Protein AF-A0A0B7C0L6-F1 (afdb_monomer_lite)

Radius of gyration: 16.27 Å; chains: 1; bounding box: 39×16×46 Å

Secondary structure (DSSP, 8-state):
---PPPTT----TT-EE-TTSTTSEESSPP---TTSS--TT-----HHHHHHHHHHHHHHHH-TTHHHHH-

Foldseek 3Di:
DFDDDPPPDDADPQWTA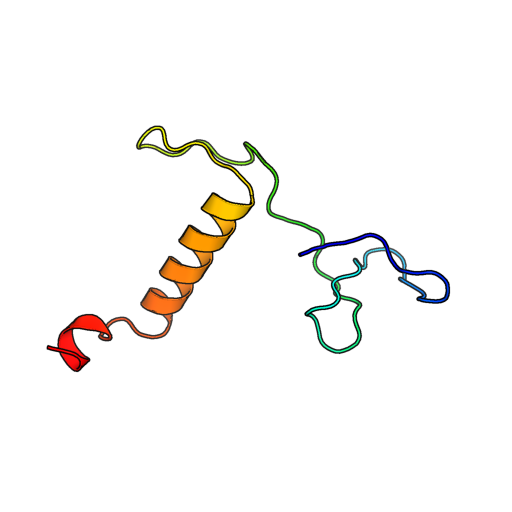DPPDVVRIGNDPDDQAFPNDQDPVRDGRHSVVVVVVVVVVVVCVVPVCVVVVVD

Sequence (71 aa):
GYFDAPTGVKVDEGKAYNPYFPGGVISMPQQLFDEGIDYKDGTFASQTQQSKDVTTFLHWAAEPFHDTRKQ

Organism: NCBI:txid1028688

InterPro domains:
  IPR002326 Cytochrome c1 [PF02167] (1-71)
  IPR002326 Cytochrome c1 [PR00603] (14-25)
  IPR002326 Cytochrome c1 [PR00603] (25-44)
  IPR002326 Cytochrome c1 [PR00603] (45-64)
  IPR002326 Cytochrome c1 [PR00603] (64-71)
  IPR002326 Cytochrome c1 [PTHR10266] (1-71)
  IPR036909 Cytochrome c-like domain superfamily [G3DSA:1.10.760.10] (1-64)
  IPR036909 Cytochrome c-like domain superfamily [SSF46626] (1-63)

pLDDT: mean 91.86, std 4.01, range [79.69, 97.25]

Structure (mmCIF, N/CA/C/O backbone):
data_AF-A0A0B7C0L6-F1
#
_entry.id   AF-A0A0B7C0L6-F1
#
loop_
_atom_site.group_PDB
_atom_site.id
_atom_site.type_symbol
_atom_site.label_atom_id
_atom_site.label_alt_id
_atom_site.label_comp_id
_atom_site.label_asym_id
_atom_site.label_entity_id
_atom_site.label_seq_id
_atom_site.pdbx_PDB_ins_code
_atom_site.Cartn_x
_atom_site.Cartn_y
_atom_site.Cartn_z
_atom_site.occupancy
_atom_site.B_iso_or_equiv
_atom_site.auth_seq_id
_atom_site.auth_comp_id
_atom_site.auth_asym_id
_atom_site.auth_atom_id
_atom_site.pdbx_PDB_model_num
ATOM 1 N N . GLY A 1 1 ? -2.781 4.798 6.056 1.00 81.44 1 GLY A N 1
ATOM 2 C CA . GLY A 1 1 ? -3.861 3.946 5.509 1.00 81.44 1 GLY A CA 1
ATOM 3 C C . GLY A 1 1 ? -4.627 3.276 6.629 1.00 81.44 1 GLY A C 1
ATOM 4 O O . GLY A 1 1 ? -5.847 3.315 6.627 1.00 81.44 1 GLY A O 1
ATOM 5 N N . TYR A 1 2 ? -3.903 2.720 7.596 1.00 88.50 2 TYR A N 1
ATOM 6 C CA . TYR A 1 2 ? -4.430 2.378 8.914 1.00 88.50 2 TYR A CA 1
ATOM 7 C C . TYR A 1 2 ? -4.662 3.645 9.743 1.00 88.50 2 TYR A C 1
ATOM 9 O O . TYR A 1 2 ? -3.898 4.602 9.606 1.00 88.50 2 TYR A O 1
ATOM 17 N N . PHE A 1 3 ? -5.724 3.644 10.546 1.00 88.00 3 PHE A N 1
ATOM 18 C CA . PHE A 1 3 ? -6.105 4.725 11.458 1.00 88.00 3 PHE A CA 1
ATOM 19 C C . PHE A 1 3 ? -6.749 4.128 12.709 1.00 88.00 3 PHE A C 1
ATOM 21 O O . PHE A 1 3 ? -7.218 2.988 12.678 1.00 88.00 3 PHE A O 1
ATOM 28 N N . ASP A 1 4 ? -6.845 4.922 13.771 1.00 86.44 4 ASP A N 1
ATOM 29 C CA . ASP A 1 4 ? -7.679 4.569 14.914 1.00 86.44 4 ASP A CA 1
ATOM 30 C C . ASP A 1 4 ? -9.157 4.534 14.511 1.00 86.44 4 ASP A C 1
ATOM 32 O O . ASP A 1 4 ? -9.62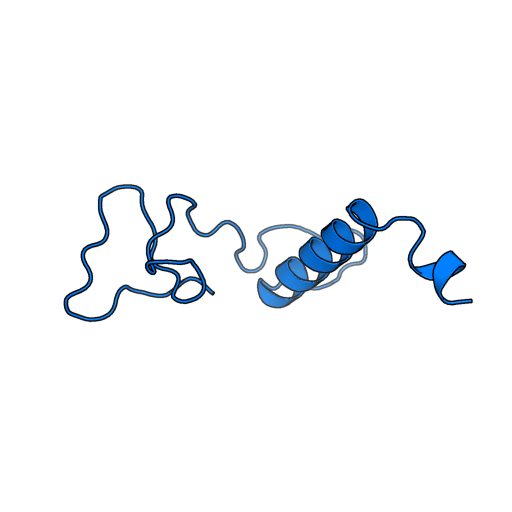7 5.320 13.679 1.00 86.44 4 ASP A O 1
ATOM 36 N N . ALA A 1 5 ? -9.896 3.591 15.095 1.00 86.88 5 ALA A N 1
ATOM 37 C CA . ALA A 1 5 ? -11.315 3.442 14.820 1.00 86.88 5 ALA A CA 1
ATOM 38 C C . ALA A 1 5 ? -12.085 4.683 15.311 1.00 86.88 5 ALA A C 1
ATOM 40 O O . ALA A 1 5 ? -11.910 5.093 16.463 1.00 86.88 5 ALA A O 1
ATOM 41 N N . PRO A 1 6 ? -12.957 5.284 14.482 1.00 88.62 6 PRO A N 1
ATOM 42 C CA . PRO A 1 6 ? -13.785 6.394 14.923 1.00 88.62 6 PRO A CA 1
ATOM 43 C C . PRO A 1 6 ? -14.802 5.920 15.967 1.00 88.62 6 PRO A C 1
ATOM 45 O O . PRO A 1 6 ? -15.156 4.739 16.041 1.00 88.62 6 PRO A O 1
ATOM 48 N N . THR A 1 7 ? -15.309 6.861 16.763 1.00 87.00 7 THR A N 1
ATOM 49 C CA . THR A 1 7 ? -16.293 6.578 17.812 1.00 87.00 7 THR A CA 1
ATOM 50 C C . THR A 1 7 ? -17.476 5.776 17.264 1.00 87.00 7 THR A C 1
ATOM 52 O O . THR A 1 7 ? -18.124 6.185 16.303 1.00 87.00 7 THR A O 1
ATOM 55 N N . GLY A 1 8 ? -17.776 4.640 17.898 1.00 84.06 8 GLY A N 1
ATOM 56 C CA . GLY A 1 8 ? -18.899 3.768 17.536 1.00 84.06 8 GLY A CA 1
ATOM 57 C C . GLY A 1 8 ? -18.547 2.596 16.612 1.00 84.06 8 GLY A C 1
ATOM 58 O O . GLY A 1 8 ? -19.374 1.698 16.458 1.00 84.06 8 GLY A O 1
ATOM 59 N N . VAL A 1 9 ? -17.333 2.541 16.053 1.00 84.81 9 VAL A N 1
ATOM 60 C CA . VAL A 1 9 ? -16.863 1.378 15.284 1.00 84.81 9 VAL A CA 1
ATOM 61 C C . VAL A 1 9 ? -16.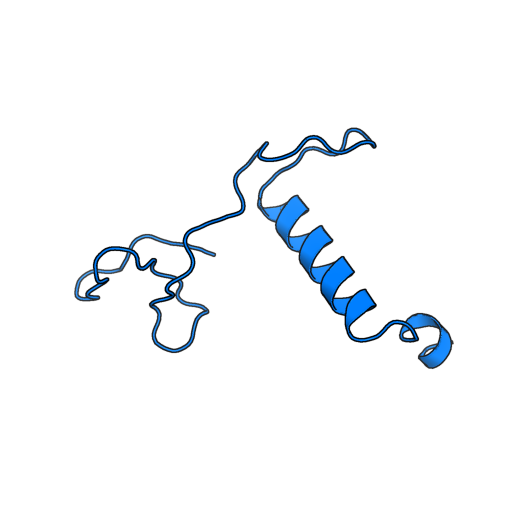273 0.337 16.232 1.00 84.81 9 VAL A C 1
ATOM 63 O O . VAL A 1 9 ? -15.319 0.606 16.958 1.00 84.81 9 VAL A O 1
ATOM 66 N N . LYS A 1 10 ? -16.843 -0.873 16.225 1.00 84.62 10 LYS A N 1
ATOM 67 C CA . LYS A 1 10 ? -16.287 -2.016 16.957 1.00 84.62 10 LYS A CA 1
ATOM 68 C C . LYS A 1 10 ? -15.216 -2.692 16.109 1.00 84.62 10 LYS A C 1
ATOM 70 O O . LYS A 1 10 ? -15.507 -3.174 15.017 1.00 84.62 10 LYS A O 1
ATOM 75 N N . VAL A 1 11 ? -14.000 -2.743 16.637 1.00 86.62 11 VAL A N 1
ATOM 76 C CA . VAL A 1 11 ? -12.895 -3.524 16.080 1.00 86.62 11 VAL A CA 1
ATOM 77 C C . VAL A 1 11 ? -12.661 -4.695 17.021 1.00 86.62 11 VAL A C 1
ATOM 79 O O . VAL A 1 11 ? -12.336 -4.488 18.188 1.00 86.62 11 VAL A O 1
ATOM 82 N N . ASP A 1 12 ? -12.897 -5.912 16.533 1.00 87.19 12 ASP A N 1
ATOM 83 C CA . ASP A 1 12 ? -12.644 -7.122 17.317 1.00 87.19 12 ASP A CA 1
ATOM 84 C C . ASP A 1 12 ? -11.140 -7.304 17.562 1.00 87.19 12 ASP A C 1
ATOM 86 O O . ASP A 1 12 ? -10.301 -6.828 16.791 1.00 87.19 12 ASP A O 1
ATOM 90 N N . GLU A 1 13 ? -10.800 -8.043 18.614 1.00 84.50 13 GLU A N 1
ATOM 91 C CA . GLU A 1 13 ? -9.416 -8.362 18.951 1.00 84.50 13 GLU A CA 1
ATOM 92 C C . GLU A 1 13 ? -8.697 -9.053 17.776 1.00 84.50 13 GLU A C 1
ATOM 94 O O . GLU A 1 13 ? -9.238 -9.949 17.123 1.00 84.50 13 GLU A O 1
ATOM 99 N N . GLY A 1 14 ? -7.481 -8.595 17.471 1.00 84.31 14 GLY A N 1
ATOM 100 C CA . GLY A 1 14 ? -6.689 -9.079 16.335 1.00 84.31 14 GLY A CA 1
ATOM 101 C C . GLY A 1 14 ? -7.054 -8.471 14.975 1.00 84.31 14 GLY A C 1
ATOM 102 O O . GLY A 1 14 ? -6.424 -8.817 13.976 1.00 84.31 14 GLY A O 1
ATOM 103 N N . LYS A 1 15 ? -8.030 -7.556 14.907 1.00 90.12 15 LYS A N 1
ATOM 104 C CA . LYS A 1 15 ? -8.352 -6.794 13.692 1.00 90.12 15 LYS A CA 1
ATOM 105 C C . LYS A 1 15 ? -7.852 -5.353 13.790 1.00 90.12 15 LYS A C 1
ATOM 107 O O . LYS A 1 15 ? -7.622 -4.824 14.873 1.00 90.12 15 LYS A O 1
ATOM 112 N N . ALA A 1 16 ? -7.701 -4.710 12.640 1.00 91.44 16 ALA A N 1
ATOM 113 C CA . ALA A 1 16 ? -7.304 -3.315 12.511 1.00 91.44 16 ALA A CA 1
ATOM 114 C C . ALA A 1 16 ? -8.360 -2.524 11.731 1.00 91.44 16 ALA A C 1
ATOM 116 O O . ALA A 1 16 ? -9.052 -3.069 10.867 1.00 91.44 16 ALA A O 1
ATOM 117 N N . TYR A 1 17 ? -8.474 -1.227 12.019 1.00 92.44 17 TYR A N 1
ATOM 118 C CA . TYR A 1 17 ? -9.341 -0.330 11.264 1.00 92.44 17 TYR A CA 1
ATOM 119 C C . TYR A 1 17 ? -8.593 0.281 10.071 1.00 92.44 17 TYR A C 1
ATOM 121 O O . TYR A 1 17 ? -7.486 0.814 10.193 1.00 92.44 17 TYR A O 1
ATOM 129 N N . ASN A 1 18 ? -9.209 0.199 8.896 1.00 92.62 18 ASN A N 1
ATOM 130 C CA . ASN A 1 18 ? -8.744 0.818 7.666 1.00 92.62 18 ASN A CA 1
ATOM 131 C C . ASN A 1 18 ? -9.966 1.255 6.832 1.00 92.62 18 ASN A C 1
ATOM 133 O O . ASN A 1 18 ? -10.662 0.393 6.291 1.00 92.62 18 ASN A O 1
ATOM 137 N N . PRO A 1 19 ? -10.216 2.569 6.667 1.00 92.12 19 PRO A N 1
ATOM 138 C CA . PRO A 1 19 ? -11.396 3.085 5.970 1.00 92.12 19 PRO A CA 1
ATOM 139 C C . PRO A 1 19 ? -11.448 2.719 4.479 1.00 92.12 19 PRO A C 1
ATOM 141 O O . PRO A 1 19 ? -12.508 2.815 3.869 1.00 92.12 19 PRO A O 1
ATOM 144 N N . TYR A 1 20 ? -10.328 2.301 3.884 1.00 92.25 20 TYR A N 1
ATOM 145 C CA . TYR A 1 20 ? -10.269 1.876 2.485 1.00 92.25 20 TYR A CA 1
ATOM 146 C C . TYR A 1 20 ? -10.685 0.412 2.289 1.00 92.25 20 TYR A C 1
ATOM 148 O O . TYR A 1 20 ? -10.982 0.006 1.166 1.00 92.25 20 TYR A O 1
ATOM 156 N N . PHE A 1 21 ? -10.698 -0.395 3.355 1.00 92.50 21 PHE A N 1
ATOM 157 C CA . PHE A 1 21 ? -11.149 -1.780 3.280 1.00 92.50 21 PHE A CA 1
ATOM 158 C C . PHE A 1 21 ? -12.686 -1.838 3.325 1.00 92.50 21 PHE A C 1
ATOM 160 O O . PHE A 1 21 ? -13.289 -1.133 4.139 1.00 92.50 21 PHE A O 1
ATOM 167 N N . PRO A 1 22 ? -13.355 -2.669 2.503 1.00 90.12 22 PRO A N 1
ATOM 168 C CA . PRO A 1 22 ? -14.805 -2.832 2.576 1.00 90.12 22 PRO A CA 1
ATOM 169 C C . PRO A 1 22 ? -15.259 -3.232 3.988 1.00 90.12 22 PRO A C 1
ATOM 171 O O . PRO A 1 22 ? -14.827 -4.246 4.526 1.00 90.12 22 PRO A O 1
ATOM 174 N N . GLY A 1 23 ? -16.122 -2.419 4.603 1.00 88.12 23 GLY A N 1
ATOM 175 C CA . GLY A 1 23 ? -16.559 -2.613 5.992 1.00 88.12 23 GLY A CA 1
ATOM 176 C C . GLY A 1 23 ? -15.618 -2.034 7.057 1.00 88.12 23 GLY A C 1
ATOM 177 O O . GLY A 1 23 ? -15.902 -2.157 8.244 1.00 88.12 23 GLY A O 1
ATOM 178 N N . GLY A 1 24 ? -14.518 -1.387 6.667 1.00 88.62 24 GLY A N 1
ATOM 179 C CA . GLY A 1 24 ? -13.635 -0.615 7.545 1.00 88.62 24 GLY A CA 1
ATOM 180 C C . GLY A 1 24 ? -12.729 -1.434 8.467 1.00 88.62 24 GLY A C 1
ATOM 181 O O . GLY A 1 24 ? -11.800 -0.878 9.042 1.00 88.62 24 GLY A O 1
ATOM 182 N N . VAL A 1 25 ? -12.958 -2.740 8.619 1.00 91.06 25 VAL A N 1
ATOM 183 C CA . VAL A 1 25 ? -12.216 -3.605 9.547 1.00 91.06 25 VAL A CA 1
ATOM 184 C C . VAL A 1 25 ? -11.531 -4.728 8.779 1.00 91.06 25 VAL A C 1
ATOM 186 O O . VAL A 1 25 ? -12.189 -5.514 8.101 1.00 91.06 25 VAL A O 1
ATOM 189 N N . ILE A 1 26 ? -10.210 -4.826 8.914 1.00 92.81 26 ILE A N 1
ATOM 190 C CA . ILE A 1 26 ? -9.361 -5.804 8.230 1.00 92.81 26 ILE A CA 1
ATOM 191 C C . ILE A 1 26 ? -8.615 -6.672 9.253 1.00 92.81 26 ILE A C 1
ATOM 193 O O . ILE A 1 26 ? -8.179 -6.187 10.291 1.00 92.81 26 ILE A O 1
ATOM 197 N N . SER A 1 27 ? -8.435 -7.964 8.966 1.00 93.75 27 SER A N 1
ATOM 198 C CA . SER A 1 27 ? -7.678 -8.894 9.832 1.00 93.75 27 SER A CA 1
ATOM 199 C C . SER A 1 27 ? -6.158 -8.808 9.653 1.00 93.75 27 SER A C 1
ATOM 201 O O . SER A 1 27 ? -5.419 -9.621 10.200 1.00 93.75 27 SER A O 1
ATOM 203 N N . MET A 1 28 ? -5.682 -7.868 8.839 1.00 92.94 28 MET A N 1
ATOM 204 C CA . MET A 1 28 ? -4.266 -7.663 8.577 1.00 92.94 28 MET A CA 1
ATOM 205 C C . MET A 1 28 ? -3.809 -6.451 9.393 1.00 92.94 28 MET A C 1
ATOM 207 O O . MET A 1 28 ? -4.342 -5.361 9.177 1.00 92.94 28 MET A O 1
ATOM 211 N N . PRO A 1 29 ? -2.866 -6.607 10.338 1.00 90.88 29 PRO A N 1
ATOM 212 C CA . PRO A 1 29 ? -2.328 -5.464 11.059 1.00 90.88 29 PRO A CA 1
ATOM 213 C C . PRO A 1 29 ? -1.447 -4.623 10.133 1.00 90.88 29 PRO A C 1
ATOM 215 O O . PRO A 1 29 ? -1.017 -5.081 9.068 1.00 90.88 29 PRO A O 1
ATOM 218 N N . GLN A 1 30 ? -1.150 -3.391 10.544 1.00 91.38 30 GLN A N 1
ATOM 219 C CA . GLN A 1 30 ? -0.216 -2.535 9.822 1.00 91.38 30 GLN A CA 1
ATOM 220 C C . GLN A 1 30 ? 1.142 -3.236 9.680 1.00 91.38 30 GLN A C 1
ATOM 222 O O . GLN A 1 30 ? 1.739 -3.636 10.672 1.00 91.38 30 GLN A O 1
ATOM 227 N N . GLN A 1 31 ? 1.597 -3.403 8.436 1.00 91.88 31 GLN A N 1
ATOM 228 C CA . GLN A 1 31 ? 2.870 -4.066 8.120 1.00 91.88 31 GLN A CA 1
ATOM 229 C C . GLN A 1 31 ? 3.987 -3.073 7.797 1.00 91.88 31 GLN A C 1
ATOM 231 O O . GLN A 1 31 ? 5.154 -3.359 8.029 1.00 91.88 31 GLN A O 1
ATOM 236 N N . LEU A 1 32 ? 3.629 -1.915 7.237 1.00 93.12 32 LEU A N 1
ATOM 237 C CA . LEU A 1 32 ? 4.592 -0.912 6.796 1.00 93.12 32 LEU A CA 1
ATOM 238 C C . LEU A 1 32 ? 4.733 0.168 7.866 1.00 93.12 32 LEU A C 1
ATOM 240 O O . LEU A 1 32 ? 3.756 0.843 8.218 1.00 93.12 32 LEU A O 1
ATOM 244 N N . PHE A 1 33 ? 5.958 0.334 8.342 1.00 92.88 33 PHE A N 1
ATOM 245 C CA . PHE A 1 33 ? 6.383 1.350 9.297 1.00 92.88 33 PHE A CA 1
ATOM 246 C C . PHE A 1 33 ? 7.588 2.090 8.718 1.00 92.88 33 PHE A C 1
ATOM 248 O O . PHE A 1 33 ? 8.293 1.543 7.864 1.00 92.88 33 PHE A O 1
ATOM 255 N N . ASP A 1 34 ? 7.806 3.328 9.156 1.00 91.56 34 ASP A N 1
ATOM 256 C CA . ASP A 1 34 ? 9.009 4.072 8.785 1.00 91.56 34 ASP A CA 1
ATOM 257 C C . ASP A 1 34 ? 10.258 3.305 9.242 1.00 91.56 34 ASP A C 1
ATOM 259 O O . ASP A 1 34 ? 10.256 2.699 10.312 1.00 91.56 34 ASP A O 1
ATOM 263 N N . GLU A 1 35 ? 11.288 3.293 8.392 1.00 92.00 35 GLU A N 1
ATOM 264 C CA . GLU A 1 35 ? 12.557 2.579 8.607 1.00 92.00 35 GLU A CA 1
ATOM 265 C C . GLU A 1 35 ? 12.396 1.062 8.846 1.00 92.00 35 GLU A C 1
ATOM 267 O O . GLU A 1 35 ? 13.259 0.411 9.426 1.00 92.00 35 GLU A O 1
ATOM 272 N N . GLY A 1 36 ? 11.297 0.461 8.372 1.00 88.50 36 GLY A N 1
ATOM 273 C CA . GLY A 1 36 ? 11.045 -0.979 8.518 1.00 88.50 36 GLY A CA 1
ATOM 274 C C . GLY A 1 36 ? 11.978 -1.888 7.702 1.00 88.50 36 GLY A C 1
ATOM 275 O O . GLY A 1 36 ? 12.04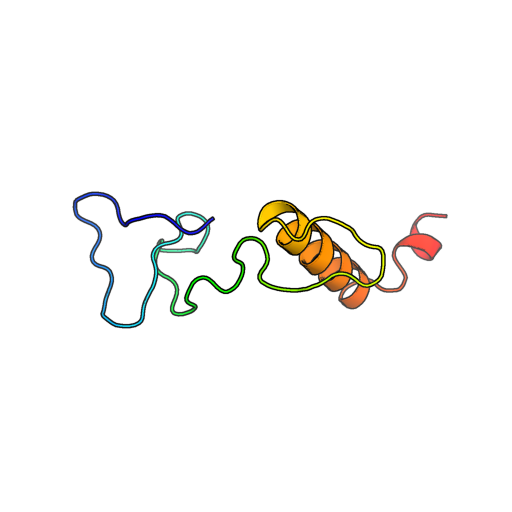4 -3.088 7.971 1.00 88.50 36 GLY A O 1
ATOM 276 N N . ILE A 1 37 ? 12.679 -1.336 6.707 1.00 91.31 37 ILE A N 1
ATOM 277 C CA . ILE A 1 37 ? 13.656 -2.027 5.857 1.00 91.31 37 ILE A CA 1
ATOM 278 C C . ILE A 1 37 ? 14.795 -1.078 5.472 1.00 91.31 37 ILE A C 1
ATOM 280 O O . ILE A 1 37 ? 14.585 0.128 5.377 1.00 91.31 37 ILE A O 1
ATOM 284 N N . ASP A 1 38 ? 15.959 -1.637 5.141 1.00 93.88 38 ASP A N 1
ATOM 285 C CA . ASP A 1 38 ? 17.070 -0.890 4.549 1.00 93.88 38 ASP A CA 1
ATOM 286 C C . ASP A 1 38 ? 17.122 -1.115 3.034 1.00 93.88 38 ASP A C 1
ATOM 288 O O . ASP A 1 38 ? 17.322 -2.238 2.551 1.00 93.88 38 ASP A O 1
ATOM 292 N N . TYR A 1 39 ? 16.956 -0.041 2.261 1.00 93.75 39 TYR A N 1
ATOM 293 C CA . TYR A 1 39 ? 17.103 -0.109 0.812 1.00 93.75 39 TYR A CA 1
ATOM 294 C C . TYR A 1 39 ? 18.577 -0.168 0.401 1.00 93.75 39 TYR A C 1
ATOM 296 O O . TYR A 1 39 ? 19.427 0.565 0.902 1.00 93.75 39 TYR A O 1
ATOM 304 N N . LYS A 1 40 ? 18.880 -1.011 -0.593 1.00 95.31 40 LYS A N 1
ATOM 305 C CA . LYS A 1 40 ? 20.248 -1.192 -1.116 1.00 95.31 40 LYS A CA 1
ATOM 306 C C . LYS A 1 40 ? 20.812 0.051 -1.807 1.00 95.31 40 LYS A C 1
ATOM 308 O O . LYS A 1 40 ? 22.025 0.168 -1.937 1.00 95.31 40 LYS A O 1
ATOM 313 N N . ASP A 1 41 ? 19.943 0.932 -2.288 1.00 94.38 41 ASP A N 1
ATOM 314 C CA . ASP A 1 41 ? 20.305 2.167 -2.984 1.00 94.38 41 ASP A CA 1
ATOM 315 C C . ASP A 1 41 ? 20.401 3.386 -2.048 1.00 94.38 41 ASP A C 1
ATOM 317 O O . ASP A 1 41 ? 20.730 4.480 -2.501 1.00 94.38 41 ASP A O 1
ATOM 321 N N . GLY A 1 42 ? 20.156 3.200 -0.744 1.00 92.19 42 GLY A N 1
ATOM 322 C CA . GLY A 1 42 ? 20.185 4.272 0.249 1.00 92.19 42 GLY A CA 1
ATOM 323 C C . GLY A 1 42 ? 18.928 5.145 0.279 1.00 92.19 42 GLY A C 1
ATOM 324 O O . GLY A 1 42 ? 18.935 6.181 0.944 1.00 92.19 42 GLY A O 1
ATOM 325 N N . THR A 1 43 ? 17.851 4.763 -0.415 1.00 94.06 43 THR A N 1
ATOM 326 C CA . THR A 1 43 ? 16.565 5.466 -0.319 1.00 94.06 43 THR A CA 1
ATOM 327 C C . THR A 1 43 ? 16.033 5.404 1.113 1.00 94.06 43 THR A C 1
ATOM 329 O O . THR A 1 43 ? 16.072 4.358 1.759 1.00 94.06 43 THR A O 1
ATOM 332 N N . PHE A 1 44 ? 15.499 6.519 1.619 1.00 92.44 44 PHE A N 1
ATOM 333 C CA . PHE A 1 44 ? 14.862 6.534 2.934 1.00 92.44 44 PHE A CA 1
ATOM 334 C C . PHE A 1 44 ? 13.577 5.700 2.915 1.00 92.44 44 PHE A C 1
ATOM 336 O O . PHE A 1 44 ? 12.635 6.004 2.176 1.00 92.44 44 PHE A O 1
ATOM 343 N N . ALA A 1 45 ? 13.526 4.665 3.749 1.00 93.75 45 ALA A N 1
ATOM 344 C CA . ALA A 1 45 ? 12.402 3.744 3.820 1.00 93.75 45 ALA A CA 1
ATOM 345 C C . ALA A 1 45 ? 11.228 4.311 4.628 1.00 93.75 45 ALA A C 1
ATOM 347 O O . ALA A 1 45 ? 10.818 3.735 5.633 1.00 93.75 45 ALA A O 1
ATOM 348 N N . SER A 1 46 ? 10.632 5.416 4.179 1.00 94.62 46 SER A N 1
ATOM 349 C CA . SER A 1 46 ? 9.355 5.871 4.741 1.00 94.62 46 SER A CA 1
ATOM 350 C C . SER A 1 46 ? 8.223 4.904 4.387 1.00 94.62 46 SER A C 1
ATOM 352 O O . SER A 1 46 ? 8.253 4.221 3.359 1.00 94.62 46 SER A O 1
ATOM 354 N N . GLN A 1 47 ? 7.169 4.887 5.197 1.00 93.06 47 GLN A N 1
ATOM 355 C CA . GLN A 1 47 ? 5.966 4.099 4.950 1.00 93.06 47 GLN A CA 1
ATOM 356 C C . GLN A 1 47 ? 5.375 4.388 3.563 1.00 93.06 47 GLN A C 1
ATOM 358 O O . GLN A 1 47 ? 4.931 3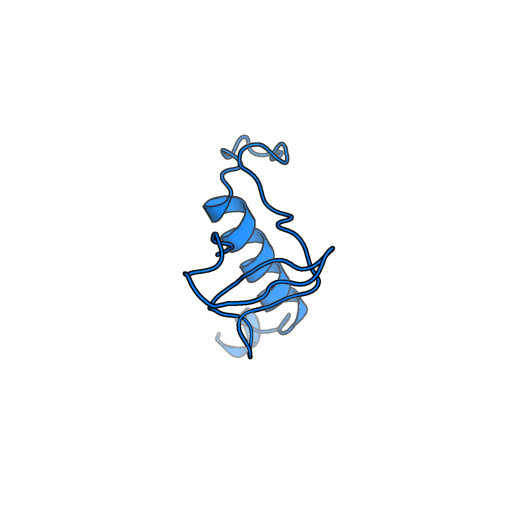.471 2.866 1.00 93.06 47 GLN A O 1
ATOM 363 N N . THR A 1 48 ? 5.343 5.657 3.151 1.00 93.62 48 THR A N 1
ATOM 364 C CA . THR A 1 48 ? 4.792 6.066 1.852 1.00 93.62 48 THR A CA 1
ATOM 365 C C . THR A 1 48 ? 5.656 5.588 0.692 1.00 93.62 48 THR A C 1
ATOM 367 O O . THR A 1 48 ? 5.109 5.109 -0.303 1.00 93.62 48 THR A O 1
ATOM 370 N N . GLN A 1 49 ? 6.983 5.653 0.834 1.00 95.31 49 GLN A N 1
ATOM 371 C CA . GLN A 1 49 ? 7.927 5.171 -0.169 1.00 95.31 49 GLN A CA 1
ATOM 372 C C . GLN A 1 49 ? 7.809 3.653 -0.342 1.00 95.31 49 GLN A C 1
ATOM 374 O O . GLN A 1 49 ? 7.539 3.181 -1.446 1.00 95.31 49 GLN A O 1
ATOM 379 N N . GLN A 1 50 ? 7.853 2.902 0.762 1.00 95.19 50 GLN A N 1
ATOM 380 C CA . GLN A 1 50 ? 7.654 1.451 0.755 1.00 95.19 50 GLN A CA 1
ATOM 381 C C . GLN A 1 50 ? 6.311 1.057 0.122 1.00 95.19 50 GLN A C 1
ATOM 383 O O . GLN A 1 50 ? 6.248 0.154 -0.713 1.00 95.19 50 GLN A O 1
ATOM 388 N N . SER A 1 51 ? 5.226 1.767 0.461 1.00 94.69 51 SER A N 1
ATOM 389 C CA . SER A 1 51 ? 3.894 1.502 -0.103 1.00 94.69 51 SER A CA 1
ATOM 390 C C . SER A 1 51 ? 3.865 1.686 -1.624 1.00 94.69 51 SER A C 1
ATOM 392 O O . SER A 1 51 ? 3.252 0.885 -2.337 1.00 94.69 51 SER A O 1
ATOM 394 N N . LYS A 1 52 ? 4.529 2.731 -2.132 1.00 96.12 52 LYS A N 1
ATOM 395 C CA . LYS A 1 52 ? 4.617 3.020 -3.567 1.00 96.12 52 LYS A CA 1
ATOM 396 C C . LYS A 1 52 ? 5.402 1.939 -4.306 1.00 96.12 52 LYS A C 1
ATOM 398 O O . LYS A 1 52 ? 4.937 1.457 -5.341 1.00 96.12 52 LYS A O 1
ATOM 403 N N . ASP A 1 53 ? 6.550 1.541 -3.772 1.00 96.44 53 ASP A N 1
ATOM 404 C CA . ASP A 1 53 ? 7.430 0.568 -4.422 1.00 96.44 53 ASP A CA 1
ATOM 405 C C . ASP A 1 53 ? 6.787 -0.821 -4.465 1.00 96.44 53 ASP A C 1
ATOM 407 O O . ASP A 1 53 ? 6.736 -1.446 -5.525 1.00 96.44 53 ASP A O 1
ATOM 411 N N . VAL A 1 54 ? 6.184 -1.266 -3.354 1.00 95.62 54 VAL A N 1
ATOM 412 C CA . VAL A 1 54 ? 5.448 -2.540 -3.296 1.00 95.62 54 VAL A CA 1
ATOM 413 C C . VAL A 1 54 ? 4.265 -2.538 -4.264 1.00 95.62 54 VAL A C 1
ATOM 415 O O . VAL A 1 54 ? 4.072 -3.507 -4.995 1.00 95.62 54 VAL A O 1
ATOM 418 N N . THR A 1 55 ? 3.491 -1.451 -4.330 1.00 96.56 55 THR A N 1
ATOM 419 C CA . THR A 1 55 ? 2.350 -1.361 -5.260 1.00 96.56 55 THR A CA 1
ATOM 420 C C . THR A 1 55 ? 2.811 -1.394 -6.719 1.00 96.56 55 THR A C 1
ATOM 422 O O . THR A 1 55 ? 2.187 -2.053 -7.549 1.00 96.56 55 THR A O 1
ATOM 425 N N . THR A 1 56 ? 3.928 -0.734 -7.033 1.00 97.00 56 THR A N 1
ATOM 426 C CA . THR A 1 56 ? 4.517 -0.738 -8.382 1.00 97.00 56 THR A CA 1
ATOM 427 C C . THR A 1 56 ? 4.999 -2.137 -8.766 1.00 97.00 56 THR A C 1
ATOM 429 O O . THR A 1 56 ? 4.712 -2.611 -9.864 1.00 97.00 56 THR A O 1
ATOM 432 N N . PHE A 1 57 ? 5.658 -2.839 -7.841 1.00 96.94 57 PHE A N 1
ATOM 433 C CA . PHE A 1 57 ? 6.071 -4.225 -8.038 1.00 96.94 57 PHE A CA 1
ATOM 434 C C . PHE A 1 57 ? 4.875 -5.164 -8.250 1.00 96.94 57 PHE A C 1
ATOM 436 O O . PHE A 1 57 ? 4.894 -5.983 -9.166 1.00 96.94 57 PHE A O 1
ATOM 443 N N . LEU A 1 58 ? 3.809 -5.024 -7.454 1.00 97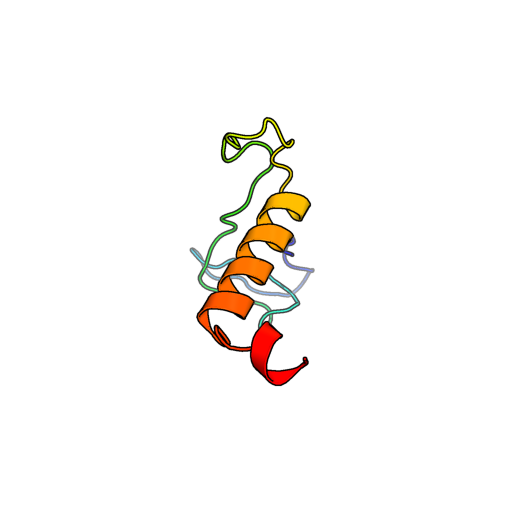.25 58 LEU A N 1
ATOM 444 C CA . LEU A 1 58 ? 2.580 -5.807 -7.620 1.00 97.25 58 LEU A CA 1
ATOM 445 C C . LEU A 1 58 ? 1.899 -5.535 -8.964 1.00 97.25 58 LEU A C 1
ATOM 447 O O . LEU A 1 58 ? 1.386 -6.466 -9.582 1.00 97.25 58 LEU A O 1
ATOM 451 N N . HIS A 1 59 ? 1.916 -4.286 -9.437 1.00 96.81 59 HIS A N 1
ATOM 452 C CA . HIS A 1 59 ? 1.390 -3.946 -10.756 1.00 96.81 59 HIS A CA 1
ATOM 453 C C . HIS A 1 59 ? 2.178 -4.645 -11.867 1.00 96.81 59 HIS A C 1
ATOM 455 O O . HIS A 1 59 ? 1.575 -5.291 -12.720 1.00 96.81 59 HIS A O 1
ATOM 461 N N . TRP A 1 60 ? 3.510 -4.595 -11.811 1.00 96.75 60 TRP A N 1
ATOM 462 C CA . TRP A 1 60 ? 4.363 -5.327 -12.746 1.00 96.75 60 TRP A CA 1
ATOM 463 C C . TRP A 1 60 ? 4.133 -6.845 -12.677 1.00 96.75 60 TRP A C 1
ATOM 465 O O . TRP A 1 60 ? 4.017 -7.496 -13.710 1.00 96.75 60 TRP A O 1
ATOM 475 N N . ALA A 1 61 ? 4.007 -7.416 -11.476 1.00 96.44 61 ALA A N 1
ATOM 476 C CA . ALA A 1 61 ? 3.766 -8.848 -11.305 1.00 96.44 61 ALA A CA 1
ATOM 477 C C . ALA A 1 61 ? 2.407 -9.287 -11.880 1.00 96.44 61 ALA A C 1
ATOM 479 O O . ALA A 1 61 ? 2.285 -10.393 -12.405 1.00 96.44 61 ALA A O 1
ATOM 480 N N . ALA A 1 62 ? 1.392 -8.422 -11.797 1.00 96.88 62 ALA A N 1
ATOM 481 C CA . ALA A 1 62 ? 0.083 -8.657 -12.395 1.00 96.88 62 ALA A CA 1
ATOM 482 C C . ALA A 1 62 ? 0.077 -8.441 -13.921 1.00 96.88 62 ALA A C 1
ATOM 484 O O . ALA A 1 62 ? -0.644 -9.140 -14.632 1.00 96.88 62 ALA A O 1
ATOM 485 N N . GLU A 1 63 ? 0.871 -7.493 -14.431 1.00 95.88 63 GLU A N 1
ATOM 486 C CA . GLU A 1 63 ? 0.941 -7.134 -15.852 1.00 95.88 63 GLU A CA 1
ATOM 487 C C . GLU A 1 63 ? 2.400 -7.000 -16.351 1.00 95.88 63 GLU A C 1
ATOM 489 O O . GLU A 1 63 ? 2.875 -5.896 -16.628 1.00 95.88 63 GLU A O 1
ATOM 494 N N . PRO A 1 64 ? 3.133 -8.115 -16.545 1.00 94.19 64 PRO A N 1
ATOM 495 C CA . PRO A 1 64 ? 4.561 -8.068 -16.883 1.00 94.19 64 PRO A CA 1
ATOM 496 C C . PRO A 1 64 ? 4.846 -7.531 -18.293 1.00 94.19 64 PRO A C 1
ATOM 498 O O . PRO A 1 64 ? 5.957 -7.090 -18.577 1.00 94.19 64 PRO A O 1
ATOM 501 N N . PHE A 1 65 ? 3.848 -7.549 -19.183 1.00 94.62 65 PHE A N 1
ATOM 502 C CA . PHE A 1 65 ? 3.948 -7.045 -20.558 1.00 94.62 65 PHE A CA 1
ATOM 503 C C . PHE A 1 65 ? 3.433 -5.607 -20.712 1.00 94.62 65 PHE A C 1
ATOM 505 O O . PHE A 1 65 ? 3.259 -5.149 -21.842 1.00 94.62 65 PHE A O 1
ATOM 512 N N . HIS A 1 66 ? 3.164 -4.905 -19.603 1.00 94.50 66 HIS A N 1
ATOM 513 C CA . HIS A 1 66 ? 2.610 -3.549 -19.595 1.00 94.50 66 HIS A CA 1
ATOM 514 C C . HIS A 1 66 ? 3.363 -2.597 -20.539 1.00 94.50 66 HIS A C 1
ATOM 516 O O . HIS A 1 66 ? 2.738 -1.881 -21.324 1.00 94.50 66 HIS A O 1
ATOM 522 N N . ASP A 1 67 ? 4.697 -2.628 -20.504 1.00 94.75 67 ASP A N 1
ATOM 523 C CA . ASP A 1 67 ? 5.535 -1.705 -21.271 1.00 94.75 67 ASP A CA 1
ATOM 524 C C . ASP A 1 67 ? 5.523 -2.038 -22.766 1.00 94.75 67 ASP A C 1
ATOM 526 O O . ASP A 1 67 ? 5.285 -1.159 -23.590 1.00 94.75 67 ASP A O 1
ATOM 530 N N . THR A 1 68 ? 5.681 -3.315 -23.131 1.00 95.19 68 THR A N 1
ATOM 531 C CA . THR A 1 68 ? 5.617 -3.765 -24.533 1.00 95.19 68 THR A CA 1
ATOM 532 C C . THR A 1 68 ? 4.228 -3.577 -25.139 1.00 95.19 68 THR A C 1
ATOM 534 O O . THR A 1 68 ? 4.116 -3.263 -26.316 1.00 95.19 68 THR A O 1
ATOM 537 N N . ARG A 1 69 ? 3.156 -3.735 -24.352 1.00 94.31 69 ARG A N 1
ATOM 538 C CA . ARG A 1 69 ? 1.779 -3.502 -24.814 1.00 94.31 69 ARG A CA 1
ATOM 539 C C . ARG A 1 69 ? 1.512 -2.031 -25.155 1.00 94.31 69 ARG A C 1
ATOM 541 O O . ARG A 1 69 ? 0.601 -1.753 -25.931 1.00 94.31 69 ARG A O 1
ATOM 548 N N . LYS A 1 70 ? 2.220 -1.100 -24.510 1.00 92.69 70 LYS A N 1
ATOM 549 C CA . LYS A 1 70 ? 2.014 0.351 -24.652 1.00 92.69 70 LYS A CA 1
ATOM 550 C C . LYS A 1 70 ? 3.004 1.040 -25.597 1.00 92.69 70 LYS A C 1
ATOM 552 O O . LYS A 1 70 ? 2.785 2.217 -25.881 1.00 92.69 70 LYS A O 1
ATOM 557 N N . GLN A 1 71 ? 4.065 0.354 -26.023 1.00 79.69 71 GLN A N 1
ATOM 558 C CA . GLN A 1 71 ? 4.951 0.807 -27.103 1.00 79.69 71 GLN A CA 1
ATOM 559 C C . GLN A 1 71 ? 4.210 0.849 -28.440 1.00 79.69 71 GLN A C 1
ATOM 561 O O . GLN A 1 71 ? 4.497 1.792 -29.209 1.00 79.69 71 GLN A O 1
#